Protein AF-A0A380DI91-F1 (afdb_monomer_lite)

Secondary structure (DSSP, 8-state):
--HHHHHHHHHHHH-TT--HHHHHHHHT--HHHHHHHHHHHHHTTSEETTTTEE------------EEEEEEEE-SPPPTT--TTEEEEEEEE-

Organism: Staphylococcus aureus (NCBI:txid1280)

Foldseek 3Di:
DDPLLVLLLVVCVVPLQDDLVNSCVVSVHDSVVSVVSVVVCVVVQQADPDSRPGPPPDPDDDDDDKDKDKDKDDPDDDDPPDPPPIDIDIDIDD

pLDDT: mean 81.18, std 10.45, range [51.69, 94.25]

Sequence (94 aa):
MSDSEKEILKRIKDNPFISQRELAEAIGLSRPSVANIISGLIQKEYVMGKAYVLNEDYPIVCIGAANVDRKFYVHKDLVAETSNPVTSTRSIVA

InterPro domains:
  IPR001387 Cro/C1-type, helix-turn-helix domain [cd00093] (7-40)
  IPR036388 Winged helix-like DNA-binding domain superfamily [G3DSA:1.10.10.10] (1-58)
  IPR036390 Winged helix DNA-binding domain superfamily [SSF46785] (1-55)

Structure (mmCIF, N/CA/C/O backbone):
data_AF-A0A380DI91-F1
#
_entry.id   AF-A0A380DI91-F1
#
loop_
_atom_site.group_PDB
_atom_site.id
_atom_site.type_symbol
_atom_site.label_atom_id
_atom_site.label_alt_id
_atom_site.label_comp_id
_atom_site.label_asym_id
_atom_site.label_entity_id
_atom_site.label_seq_id
_atom_site.pdbx_PDB_ins_code
_atom_site.Cartn_x
_atom_site.Cartn_y
_atom_site.Cartn_z
_atom_site.occupancy
_atom_site.B_iso_or_equiv
_atom_site.auth_seq_id
_atom_site.auth_comp_id
_atom_site.auth_asym_id
_atom_site.auth_atom_id
_atom_site.pdbx_PDB_model_num
ATOM 1 N N . MET A 1 1 ? 3.504 -6.310 8.971 1.00 71.81 1 MET A N 1
ATOM 2 C CA . MET A 1 1 ? 2.248 -5.963 9.667 1.00 71.81 1 MET A CA 1
ATOM 3 C C . MET A 1 1 ? 2.081 -6.862 10.879 1.00 71.81 1 MET A C 1
ATOM 5 O O . MET A 1 1 ? 2.279 -8.064 10.725 1.00 71.81 1 MET A O 1
ATOM 9 N N . SER A 1 2 ? 1.747 -6.300 12.042 1.00 87.56 2 SER A N 1
ATOM 10 C CA . SER A 1 2 ? 1.360 -7.074 13.234 1.00 87.56 2 SER A CA 1
ATOM 11 C C . SER A 1 2 ? -0.005 -7.746 13.043 1.00 87.56 2 SER A C 1
ATOM 13 O O . SER A 1 2 ? -0.750 -7.400 12.125 1.00 87.56 2 SER A O 1
ATOM 15 N N . ASP A 1 3 ? -0.360 -8.699 13.902 1.00 88.38 3 ASP A N 1
ATOM 16 C CA . ASP A 1 3 ? -1.652 -9.384 13.779 1.00 88.38 3 ASP A CA 1
ATOM 17 C C . ASP A 1 3 ? -2.836 -8.450 14.072 1.00 88.38 3 ASP A C 1
ATOM 19 O O . ASP A 1 3 ? -3.845 -8.508 13.373 1.00 88.38 3 ASP A O 1
ATOM 23 N N . SER A 1 4 ? -2.677 -7.487 14.988 1.00 87.12 4 SER A N 1
ATOM 24 C CA . SER A 1 4 ? -3.670 -6.423 15.202 1.00 87.12 4 SER A CA 1
ATOM 25 C C . SER A 1 4 ? -3.824 -5.505 13.984 1.00 87.12 4 SER A C 1
ATOM 27 O O . SER A 1 4 ? -4.941 -5.127 13.645 1.00 87.12 4 SER A O 1
ATOM 29 N N . GLU A 1 5 ? -2.726 -5.161 13.297 1.00 90.12 5 GLU A N 1
ATOM 30 C CA . GLU A 1 5 ? -2.777 -4.377 12.052 1.00 90.12 5 GLU A CA 1
ATOM 31 C C . GLU A 1 5 ? -3.557 -5.120 10.957 1.00 90.12 5 GLU A C 1
ATOM 33 O O . GLU A 1 5 ? -4.364 -4.507 10.258 1.00 90.12 5 GLU A O 1
ATOM 38 N N . LYS A 1 6 ? -3.341 -6.436 10.808 1.00 90.06 6 LYS A N 1
ATOM 39 C CA . LYS A 1 6 ? -4.043 -7.263 9.810 1.00 90.06 6 LYS A CA 1
ATOM 40 C C . LYS A 1 6 ? -5.536 -7.363 10.102 1.00 90.06 6 LYS A C 1
ATOM 42 O O . LYS A 1 6 ? -6.341 -7.236 9.184 1.00 90.06 6 LYS A O 1
ATOM 47 N N . GLU A 1 7 ? -5.897 -7.572 11.364 1.00 90.56 7 GLU A N 1
ATOM 48 C CA . GLU A 1 7 ? -7.293 -7.702 11.783 1.00 90.56 7 GLU A CA 1
ATOM 49 C C . GLU A 1 7 ? -8.062 -6.383 11.611 1.00 90.56 7 GLU A C 1
ATOM 51 O O . GLU A 1 7 ? -9.178 -6.383 11.091 1.00 90.56 7 GLU A O 1
ATOM 56 N N . ILE A 1 8 ? -7.444 -5.244 11.956 1.00 90.12 8 ILE A N 1
ATOM 57 C CA . ILE A 1 8 ? -8.015 -3.911 11.694 1.00 90.12 8 ILE A CA 1
ATOM 58 C C . ILE A 1 8 ? -8.243 -3.717 10.195 1.00 90.12 8 ILE A C 1
ATOM 60 O O . ILE A 1 8 ? -9.334 -3.321 9.789 1.00 90.12 8 ILE A O 1
ATOM 64 N N . LEU A 1 9 ? -7.242 -4.034 9.366 1.00 88.31 9 LEU A N 1
ATOM 65 C CA . LEU A 1 9 ? -7.345 -3.886 7.916 1.00 88.31 9 LEU A CA 1
ATOM 66 C C . LEU A 1 9 ? -8.460 -4.764 7.329 1.00 88.31 9 LEU A C 1
ATOM 68 O O . LEU A 1 9 ? -9.197 -4.313 6.459 1.00 88.31 9 LEU A O 1
ATOM 72 N N . LYS A 1 10 ? -8.609 -6.002 7.815 1.00 89.38 10 LYS A N 1
ATOM 73 C CA . LYS A 1 10 ? -9.669 -6.917 7.378 1.00 89.38 10 LYS A CA 1
ATOM 74 C C . LYS A 1 10 ? -11.059 -6.367 7.699 1.00 89.38 10 LYS A C 1
ATOM 76 O O . LYS A 1 10 ? -11.916 -6.331 6.829 1.00 89.38 10 LYS A O 1
ATOM 81 N N . ARG A 1 11 ? -11.271 -5.868 8.916 1.00 89.31 11 ARG A N 1
ATOM 82 C CA . ARG A 1 11 ? -12.570 -5.305 9.323 1.00 89.31 11 ARG A CA 1
ATOM 83 C C . ARG A 1 11 ? -12.920 -4.025 8.579 1.00 89.31 11 ARG A C 1
ATOM 85 O O . ARG A 1 11 ? -14.079 -3.824 8.240 1.00 89.31 11 ARG A O 1
ATOM 92 N N . ILE A 1 12 ? -11.921 -3.190 8.303 1.00 87.31 12 ILE A N 1
ATOM 93 C CA . ILE A 1 12 ? -12.078 -2.019 7.439 1.00 87.31 12 ILE A CA 1
ATOM 94 C C . ILE A 1 12 ? -12.416 -2.449 5.998 1.00 87.31 12 ILE A C 1
ATOM 96 O O . ILE A 1 12 ? -13.241 -1.802 5.364 1.00 87.31 12 ILE A O 1
ATOM 100 N N . LYS A 1 13 ? -11.839 -3.554 5.494 1.00 83.50 13 LYS A N 1
ATOM 101 C CA . LYS A 1 13 ? -12.192 -4.147 4.183 1.00 83.50 13 LYS A CA 1
ATOM 102 C C . LYS A 1 13 ? -13.632 -4.612 4.122 1.00 83.50 13 LYS A C 1
ATOM 104 O O . LYS A 1 13 ? -14.313 -4.326 3.144 1.00 83.50 13 LYS A O 1
ATOM 109 N N . ASP A 1 14 ? -14.090 -5.276 5.171 1.00 86.06 14 ASP A N 1
ATOM 110 C CA . ASP A 1 14 ? -15.450 -5.798 5.229 1.00 86.06 14 ASP A CA 1
ATOM 111 C C . ASP A 1 14 ? -16.486 -4.675 5.448 1.00 86.06 14 ASP A C 1
ATOM 113 O O . ASP A 1 14 ? -17.608 -4.757 4.950 1.00 86.06 14 ASP A O 1
ATOM 117 N N . ASN A 1 15 ? -16.122 -3.609 6.173 1.00 84.50 15 ASN A N 1
ATOM 118 C CA . ASN A 1 15 ? -16.967 -2.436 6.402 1.00 84.50 15 ASN A CA 1
ATOM 119 C C . ASN A 1 15 ? -16.133 -1.137 6.469 1.00 84.50 15 ASN A C 1
ATOM 121 O O . ASN A 1 15 ? -15.707 -0.737 7.558 1.00 84.50 15 ASN A O 1
ATOM 125 N N . PRO A 1 16 ? -15.965 -0.416 5.343 1.00 81.38 16 PRO A N 1
ATOM 126 C CA . PRO A 1 16 ? -15.204 0.836 5.297 1.00 81.38 16 PRO A CA 1
ATOM 127 C C . PRO A 1 16 ? -15.786 1.967 6.152 1.00 81.38 16 PRO A C 1
ATOM 129 O O . PRO A 1 16 ? -15.104 2.947 6.419 1.00 81.38 16 PRO A O 1
ATOM 132 N N . PHE A 1 17 ? -17.034 1.856 6.610 1.00 82.38 17 PHE A N 1
ATOM 133 C CA . PHE A 1 17 ? -17.678 2.867 7.452 1.00 82.38 17 PHE A CA 1
ATOM 134 C C . PHE A 1 17 ? -17.615 2.533 8.949 1.00 82.38 17 PHE A C 1
ATOM 136 O O . PHE A 1 17 ? -18.196 3.258 9.758 1.00 82.38 17 PHE A O 1
ATOM 143 N N . ILE A 1 18 ? -16.912 1.459 9.335 1.00 87.69 18 ILE A N 1
ATOM 144 C CA . ILE A 1 18 ? -16.768 1.055 10.736 1.00 87.69 18 ILE A CA 1
ATOM 145 C C . ILE A 1 18 ? -16.083 2.148 11.566 1.00 87.69 18 ILE A C 1
ATOM 147 O O . ILE A 1 18 ? -15.065 2.728 11.180 1.00 87.69 18 ILE A O 1
ATOM 151 N N . SER A 1 19 ? -16.624 2.445 12.745 1.00 88.69 19 SER A N 1
ATOM 152 C CA . SER A 1 19 ? -16.031 3.445 13.630 1.00 88.69 19 SER A CA 1
ATOM 153 C C . SER A 1 19 ? -14.799 2.899 14.368 1.00 88.69 19 SER A C 1
ATOM 155 O O . SER A 1 19 ? -14.672 1.706 14.644 1.00 88.69 19 SER A O 1
ATOM 157 N N . GLN A 1 20 ? -13.896 3.790 14.801 1.00 89.12 20 GLN A N 1
ATOM 158 C CA . GLN A 1 20 ? -12.745 3.395 15.638 1.00 89.12 20 GLN A CA 1
ATOM 159 C C . GLN A 1 20 ? -13.171 2.749 16.959 1.00 89.12 20 GLN A C 1
ATOM 161 O O . GLN A 1 20 ? -12.406 1.993 17.551 1.00 89.12 20 GLN A O 1
ATOM 166 N N . ARG A 1 21 ? -14.370 3.090 17.448 1.00 91.00 21 ARG A N 1
ATOM 167 C CA . ARG A 1 21 ? -14.903 2.562 18.701 1.00 91.00 21 ARG A CA 1
ATOM 168 C C . ARG A 1 21 ? -15.371 1.119 18.527 1.00 91.00 21 ARG A C 1
ATOM 170 O O . ARG A 1 21 ? -15.009 0.281 19.338 1.00 91.00 21 ARG A O 1
ATOM 177 N N . GLU A 1 22 ? -16.080 0.827 17.441 1.00 90.19 22 GLU A N 1
ATOM 178 C CA . GLU A 1 22 ? -16.493 -0.539 17.095 1.00 90.19 22 GLU A CA 1
ATOM 179 C C . GLU A 1 22 ? -15.286 -1.433 16.78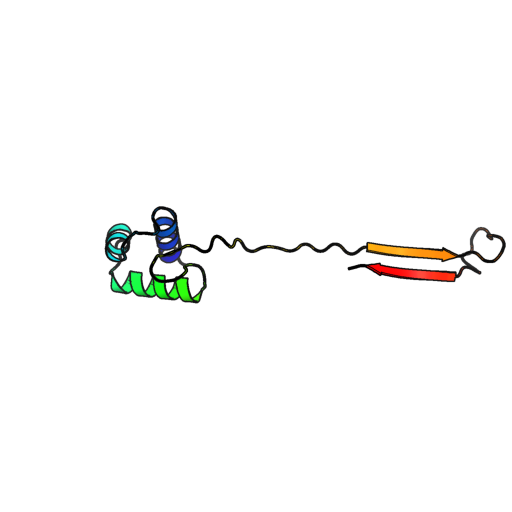7 1.00 90.19 22 GLU A C 1
ATOM 181 O O . GLU A 1 22 ? -15.240 -2.572 17.238 1.00 90.19 22 GLU A O 1
ATOM 186 N N . LEU A 1 23 ? -14.264 -0.910 16.096 1.00 91.25 23 LEU A N 1
ATOM 187 C CA . LEU A 1 23 ? -12.992 -1.622 15.906 1.00 91.25 23 LEU A CA 1
ATOM 188 C C . LEU A 1 23 ? -12.312 -1.945 17.245 1.00 91.25 23 LEU A C 1
ATOM 190 O O . LEU A 1 23 ? -11.849 -3.063 17.454 1.00 91.25 23 LEU A O 1
ATOM 194 N N . ALA A 1 24 ? -12.262 -0.975 18.158 1.00 92.75 24 ALA A N 1
ATOM 195 C CA . ALA A 1 24 ? -11.682 -1.144 19.488 1.00 92.75 24 ALA A CA 1
ATOM 196 C C . ALA A 1 24 ? -12.407 -2.227 20.300 1.00 92.75 24 ALA A C 1
ATOM 198 O O . ALA A 1 24 ? -11.756 -3.130 20.825 1.00 92.75 24 ALA A O 1
ATOM 199 N N . GLU A 1 25 ? -13.741 -2.185 20.329 1.00 93.06 25 GLU A N 1
ATOM 200 C CA . GLU A 1 25 ? -14.579 -3.190 20.994 1.00 93.06 25 GLU A CA 1
ATOM 201 C C . GLU A 1 25 ? -14.385 -4.584 20.379 1.00 93.06 25 GLU A C 1
ATOM 203 O O . GLU A 1 25 ? -14.210 -5.564 21.099 1.00 93.06 25 GLU A O 1
ATOM 208 N N . ALA A 1 26 ? -14.332 -4.672 19.051 1.00 89.25 26 ALA A N 1
ATOM 209 C CA . ALA A 1 26 ? -14.208 -5.936 18.343 1.00 89.25 26 ALA A CA 1
ATOM 210 C C . ALA A 1 26 ? -12.848 -6.635 18.501 1.00 89.25 26 ALA A C 1
ATOM 212 O O . ALA A 1 26 ? -12.775 -7.860 18.408 1.00 89.25 26 ALA A O 1
ATOM 213 N N . ILE A 1 27 ? -11.774 -5.866 18.689 1.00 89.62 27 ILE A N 1
ATOM 214 C CA . ILE A 1 27 ? -10.395 -6.375 18.758 1.00 89.62 27 ILE A CA 1
ATOM 215 C C . ILE A 1 27 ? -9.897 -6.414 20.217 1.00 89.62 27 ILE A C 1
ATOM 217 O O . ILE A 1 27 ? -8.817 -6.928 20.498 1.00 89.62 27 ILE A O 1
ATOM 221 N N . GLY A 1 28 ? -10.680 -5.888 21.166 1.00 91.75 28 GLY A N 1
ATOM 222 C CA . GLY A 1 28 ? -10.308 -5.817 22.581 1.00 91.75 28 GLY A CA 1
ATOM 223 C C . GLY A 1 28 ? -9.194 -4.805 22.863 1.00 91.75 28 GLY A C 1
ATOM 224 O O . GLY A 1 28 ? -8.417 -4.978 23.800 1.00 91.75 28 GLY A O 1
ATOM 225 N N . LEU A 1 29 ? -9.086 -3.755 22.044 1.00 92.69 29 LEU A N 1
ATOM 226 C CA . LEU A 1 29 ? -8.092 -2.690 22.190 1.00 92.69 29 LEU A CA 1
ATOM 227 C C . LEU A 1 29 ? -8.744 -1.394 22.668 1.00 92.69 29 LEU A C 1
ATOM 229 O O . LEU A 1 29 ? -9.942 -1.182 22.525 1.00 92.69 29 LEU A O 1
ATOM 233 N N . SER A 1 30 ? -7.942 -0.477 23.209 1.00 94.25 30 SER A N 1
ATOM 234 C CA . SER A 1 30 ? -8.434 0.868 23.516 1.00 94.25 30 SER A CA 1
ATOM 235 C C . SER A 1 30 ? -8.642 1.680 22.229 1.00 94.25 30 SER A C 1
ATOM 237 O O . SER A 1 30 ? -7.895 1.525 21.257 1.00 94.25 30 SER A O 1
ATOM 239 N N . ARG A 1 31 ? -9.610 2.608 22.222 1.00 92.00 31 A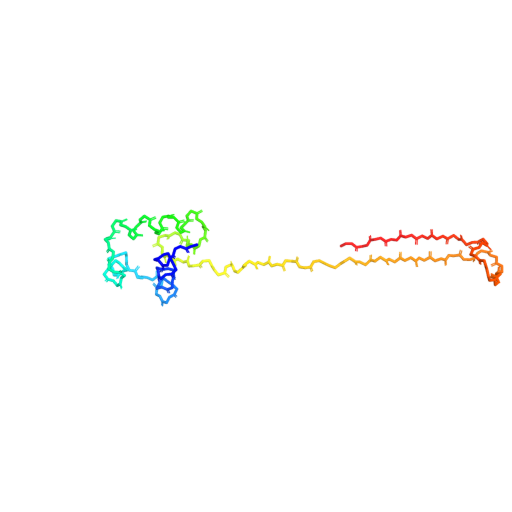RG A N 1
ATOM 240 C CA . ARG A 1 31 ? -9.817 3.529 21.087 1.00 92.00 31 ARG A CA 1
ATOM 241 C C . ARG A 1 31 ? -8.523 4.277 20.692 1.00 92.00 31 ARG A C 1
ATOM 243 O O . ARG A 1 31 ? -8.235 4.317 19.497 1.00 92.00 31 ARG A O 1
ATOM 250 N N . PRO A 1 32 ? -7.718 4.838 21.622 1.00 94.06 32 PRO A N 1
ATOM 251 C CA . PRO A 1 32 ? -6.433 5.454 21.271 1.00 94.06 32 PRO A CA 1
ATOM 252 C C . PRO A 1 32 ? -5.439 4.485 20.619 1.00 94.06 32 PRO A C 1
ATOM 254 O O . PRO A 1 32 ? -4.761 4.861 19.665 1.00 94.06 32 PRO A O 1
ATOM 257 N N . SER A 1 33 ? -5.370 3.232 21.085 1.00 93.19 33 SER A N 1
ATOM 258 C CA . SER A 1 33 ? -4.505 2.205 20.485 1.00 93.19 33 SER A CA 1
ATOM 259 C C . SER A 1 33 ? -4.894 1.930 19.033 1.00 93.19 33 SER A C 1
ATOM 261 O O . SER A 1 33 ? -4.030 1.912 18.160 1.00 93.19 33 SER A O 1
ATOM 263 N N . VAL A 1 34 ? -6.194 1.785 18.759 1.00 93.12 34 VAL A N 1
ATOM 264 C CA . VAL A 1 34 ? -6.714 1.607 17.396 1.00 93.12 34 VAL A CA 1
ATOM 265 C C . VAL A 1 34 ? -6.423 2.830 16.527 1.00 93.12 34 VAL A C 1
ATOM 267 O O . VAL A 1 34 ? -5.971 2.675 15.396 1.00 93.12 34 VAL A O 1
ATOM 270 N N . ALA A 1 35 ? -6.606 4.045 17.052 1.00 90.62 35 ALA A N 1
ATOM 271 C CA . ALA A 1 35 ? -6.294 5.276 16.324 1.00 90.62 35 ALA A CA 1
ATOM 272 C C . ALA A 1 35 ? -4.805 5.370 15.940 1.00 90.62 35 ALA A C 1
ATOM 274 O O . ALA A 1 35 ? -4.490 5.742 14.809 1.00 90.62 35 ALA A O 1
ATOM 275 N N . ASN A 1 36 ? -3.896 4.977 16.840 1.00 92.88 36 ASN A N 1
ATOM 276 C CA . ASN A 1 36 ? -2.463 4.909 16.545 1.00 92.88 36 ASN A CA 1
ATOM 277 C C . ASN A 1 36 ? -2.145 3.877 15.459 1.00 92.88 36 ASN A C 1
ATOM 279 O O . ASN A 1 36 ? -1.371 4.173 14.549 1.00 92.88 36 ASN A O 1
ATOM 283 N N . ILE A 1 37 ? -2.757 2.691 15.520 1.00 91.56 37 ILE A N 1
ATOM 284 C CA . ILE A 1 37 ? -2.555 1.656 14.500 1.00 91.56 37 ILE A CA 1
ATOM 285 C C . ILE A 1 37 ? -3.049 2.141 13.131 1.00 91.56 37 ILE A C 1
ATOM 287 O O . ILE A 1 37 ? -2.323 2.033 12.147 1.00 91.56 37 ILE A O 1
ATOM 291 N N . ILE A 1 38 ? -4.243 2.734 13.070 1.00 89.31 38 ILE A N 1
ATOM 292 C CA . ILE A 1 38 ? -4.803 3.313 11.842 1.00 89.31 38 ILE A CA 1
ATOM 293 C C . ILE A 1 38 ? -3.879 4.398 11.280 1.00 89.31 38 ILE A C 1
ATOM 295 O O . ILE A 1 38 ? -3.608 4.399 10.084 1.00 89.31 38 ILE A O 1
ATOM 299 N N . SER A 1 39 ? -3.353 5.288 12.126 1.00 89.12 39 SER A N 1
ATOM 300 C CA . SER A 1 39 ? -2.392 6.315 11.702 1.00 89.12 39 SER A CA 1
ATOM 301 C C . SER A 1 39 ? -1.147 5.695 11.053 1.00 89.12 39 SER A C 1
ATOM 303 O O . SER A 1 39 ? -0.713 6.132 9.988 1.00 89.12 39 SER A O 1
ATOM 305 N N . GLY A 1 40 ? -0.625 4.610 11.636 1.00 89.81 40 GLY A N 1
ATOM 306 C CA . GLY A 1 40 ? 0.475 3.841 11.054 1.00 89.81 40 GLY A CA 1
ATOM 307 C C . GLY A 1 40 ? 0.116 3.166 9.725 1.00 89.81 40 GLY A C 1
ATOM 308 O O . GLY A 1 40 ? 0.945 3.134 8.820 1.00 89.81 40 GLY A O 1
ATOM 309 N N . LEU A 1 41 ? -1.110 2.654 9.572 1.00 86.62 41 LEU A N 1
ATOM 310 C CA . LEU A 1 41 ? -1.589 2.073 8.310 1.00 86.62 41 LEU A CA 1
ATOM 311 C C . LEU A 1 41 ? -1.752 3.127 7.205 1.00 86.62 41 LEU A C 1
ATOM 313 O O . LEU A 1 41 ? -1.440 2.833 6.055 1.00 86.62 41 LEU A O 1
ATOM 317 N N . ILE A 1 42 ? -2.176 4.347 7.552 1.00 84.62 42 ILE A N 1
ATOM 318 C CA . ILE A 1 42 ? -2.257 5.484 6.621 1.00 84.62 42 ILE A CA 1
ATOM 319 C C . ILE A 1 42 ? -0.856 5.907 6.164 1.00 84.62 42 ILE A C 1
ATOM 321 O O . ILE A 1 42 ? -0.631 6.069 4.971 1.00 84.62 42 ILE A O 1
ATOM 325 N N . GLN A 1 43 ? 0.108 6.039 7.085 1.00 85.50 43 GLN A N 1
ATOM 326 C CA . GLN A 1 43 ? 1.501 6.377 6.736 1.00 85.50 43 GLN A CA 1
ATOM 327 C C . GLN A 1 43 ? 2.155 5.344 5.814 1.00 85.50 43 GLN A C 1
ATOM 329 O O . GLN A 1 43 ? 3.035 5.682 5.031 1.00 85.50 43 GLN A O 1
ATOM 334 N N . LYS A 1 44 ? 1.737 4.083 5.930 1.00 85.62 44 LYS A N 1
ATOM 335 C CA . LYS A 1 44 ? 2.188 2.975 5.087 1.00 85.62 44 LYS A CA 1
ATOM 336 C C . LYS A 1 44 ? 1.352 2.813 3.803 1.00 85.62 44 LYS A C 1
ATOM 338 O O . LYS A 1 44 ? 1.519 1.807 3.126 1.00 85.62 44 LYS A O 1
ATOM 343 N N . GLU A 1 45 ? 0.432 3.738 3.519 1.00 79.19 45 GLU A N 1
ATOM 344 C CA . GLU A 1 45 ? -0.434 3.756 2.327 1.00 79.19 45 GLU A CA 1
ATOM 345 C C . GLU A 1 45 ? -1.409 2.564 2.199 1.00 79.19 45 GLU A C 1
ATOM 347 O O . GLU A 1 45 ? -1.981 2.326 1.138 1.00 79.19 45 GL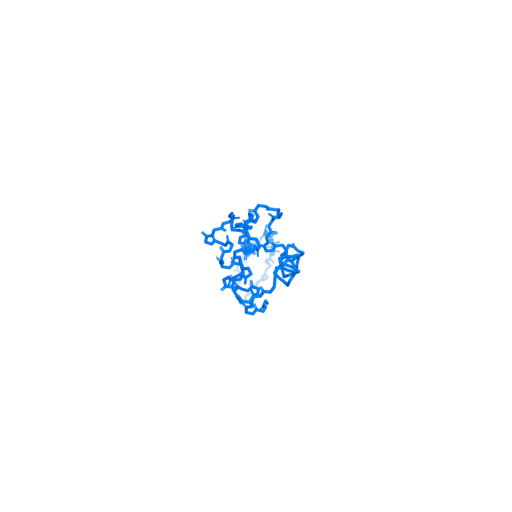U A O 1
ATOM 352 N N . TYR A 1 46 ? -1.677 1.833 3.290 1.00 78.62 46 TYR A N 1
ATOM 353 C CA . TYR A 1 46 ? -2.664 0.739 3.294 1.00 78.62 46 TYR A CA 1
ATOM 354 C C . TYR A 1 46 ? -4.115 1.231 3.429 1.00 78.62 46 TYR A C 1
ATOM 356 O O . TYR A 1 46 ? -5.046 0.477 3.148 1.00 78.62 46 TYR A O 1
ATOM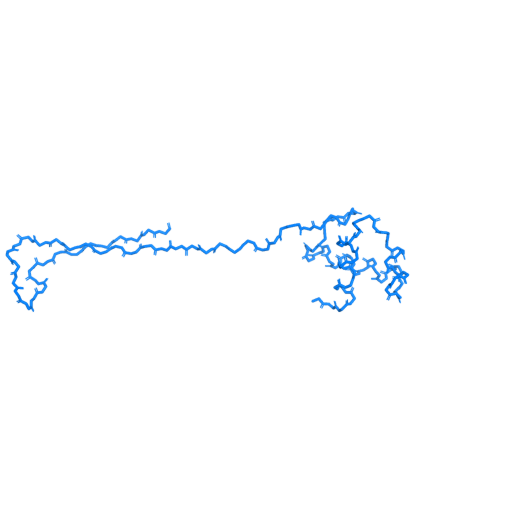 364 N N . VAL A 1 47 ? -4.326 2.464 3.904 1.00 77.62 47 VAL A N 1
ATOM 365 C CA . VAL A 1 47 ? -5.651 3.061 4.145 1.00 77.62 47 VAL A CA 1
ATOM 366 C C . VAL A 1 47 ? -5.642 4.525 3.703 1.00 77.62 47 VAL A C 1
ATOM 368 O O . VAL A 1 47 ? -4.795 5.295 4.156 1.00 77.62 47 VAL A O 1
ATOM 371 N N . MET A 1 48 ? -6.608 4.936 2.877 1.00 67.50 48 MET A N 1
ATOM 372 C CA . MET A 1 48 ? -6.741 6.317 2.406 1.00 67.50 48 MET A CA 1
ATOM 373 C C . MET A 1 48 ? -7.744 7.110 3.257 1.00 67.50 48 MET A C 1
ATOM 375 O O . MET A 1 48 ? -8.963 6.977 3.140 1.00 67.50 48 MET A O 1
ATOM 379 N N . GLY A 1 49 ? -7.220 8.006 4.097 1.00 63.72 49 GLY A N 1
ATOM 380 C CA . GLY A 1 49 ? -7.994 9.072 4.741 1.00 63.72 49 GLY A CA 1
ATOM 381 C C . GLY A 1 49 ? -9.067 8.631 5.754 1.00 63.72 49 GLY A C 1
ATOM 382 O O . GLY A 1 49 ? -9.062 7.525 6.286 1.00 63.72 49 GLY A O 1
ATOM 383 N N . LYS A 1 50 ? -9.984 9.560 6.075 1.00 57.53 50 LYS A N 1
ATOM 384 C CA . LYS A 1 50 ? -10.968 9.445 7.177 1.00 57.53 50 LYS A CA 1
ATOM 385 C C . LYS A 1 50 ? -12.173 8.539 6.892 1.00 57.53 50 LYS A C 1
ATOM 387 O O . LYS A 1 50 ? -12.898 8.222 7.827 1.00 57.53 50 LYS A O 1
ATOM 392 N N . ALA A 1 51 ? -12.391 8.156 5.637 1.00 58.25 51 ALA A N 1
ATOM 393 C CA . ALA A 1 51 ? -13.469 7.249 5.235 1.00 58.25 51 ALA A CA 1
ATOM 394 C C . ALA A 1 51 ? -12.987 5.796 5.078 1.00 58.25 51 ALA A C 1
ATOM 396 O O . ALA A 1 51 ? -13.706 4.979 4.520 1.00 58.25 51 ALA A O 1
ATOM 397 N N . TYR A 1 52 ? -11.753 5.510 5.519 1.00 64.25 52 TYR A N 1
ATOM 398 C CA . TYR A 1 52 ? -11.104 4.208 5.405 1.00 64.25 52 TYR A CA 1
ATOM 399 C C . TYR A 1 52 ? -11.227 3.573 4.014 1.00 64.25 52 TYR A C 1
ATOM 401 O O . TYR A 1 52 ? -11.340 2.355 3.887 1.00 64.25 52 TYR A O 1
ATOM 409 N N . VAL A 1 53 ? -11.211 4.407 2.968 1.00 61.44 53 VAL A N 1
ATOM 410 C CA . VAL A 1 53 ? -11.240 3.930 1.588 1.00 61.44 53 VAL A CA 1
ATOM 411 C C . VAL A 1 53 ? -9.952 3.153 1.395 1.00 61.44 53 VAL A C 1
ATOM 413 O O . VAL A 1 53 ? -8.851 3.672 1.591 1.00 61.44 53 VAL A O 1
ATOM 416 N N . LEU A 1 54 ? -10.089 1.866 1.131 1.00 58.59 54 LEU A N 1
ATOM 417 C CA . LEU A 1 54 ? -8.936 1.010 0.946 1.00 58.59 54 LEU A CA 1
ATOM 418 C C . LEU A 1 54 ? -8.378 1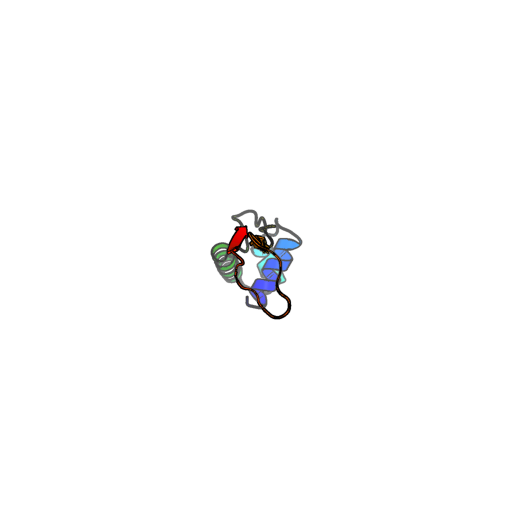.263 -0.433 1.00 58.59 54 LEU A C 1
ATOM 420 O O . LEU A 1 54 ? -9.128 1.450 -1.389 1.00 58.59 54 LEU A O 1
ATOM 424 N N . ASN A 1 55 ? -7.055 1.278 -0.508 1.00 51.69 55 ASN A N 1
ATOM 425 C CA . ASN A 1 55 ? -6.401 1.345 -1.787 1.00 51.69 55 ASN A CA 1
ATOM 426 C C . ASN A 1 55 ? -6.685 0.022 -2.521 1.00 51.69 55 ASN A C 1
ATOM 428 O O . ASN A 1 55 ? -6.227 -1.036 -2.083 1.00 51.69 55 ASN A O 1
ATOM 432 N N . GLU A 1 56 ? -7.500 0.066 -3.576 1.00 58.09 56 GLU A N 1
ATOM 433 C CA . GLU A 1 56 ? -7.643 -1.054 -4.516 1.00 58.09 56 GLU A CA 1
ATOM 434 C C . GLU A 1 56 ? -6.415 -1.187 -5.425 1.00 58.09 56 GLU A C 1
ATOM 436 O O . GLU A 1 56 ? -6.353 -2.120 -6.225 1.00 58.09 56 GLU A O 1
ATOM 441 N N . ASP A 1 57 ? -5.411 -0.313 -5.279 1.00 57.50 57 ASP A N 1
ATOM 442 C CA . ASP A 1 57 ? -4.142 -0.435 -5.983 1.00 57.50 57 ASP A CA 1
ATOM 443 C C . ASP A 1 57 ? -3.359 -1.638 -5.441 1.00 57.50 57 ASP A C 1
ATOM 445 O O . ASP A 1 57 ? -2.487 -1.559 -4.572 1.00 57.50 57 ASP A O 1
ATOM 449 N N . TYR A 1 58 ? -3.692 -2.808 -5.981 1.00 56.47 58 TYR A N 1
ATOM 450 C CA . TYR A 1 58 ? -2.791 -3.943 -6.019 1.00 56.47 58 TYR A CA 1
ATOM 451 C C . TYR A 1 58 ? -1.451 -3.478 -6.609 1.00 56.47 58 TYR A C 1
ATOM 453 O O . TYR A 1 58 ? -1.449 -2.723 -7.583 1.00 56.47 58 TYR A O 1
ATOM 461 N N . PRO A 1 59 ? -0.302 -3.935 -6.081 1.00 62.97 59 PRO A N 1
ATOM 462 C CA . PRO A 1 59 ? 0.981 -3.629 -6.696 1.00 62.97 59 PRO A CA 1
ATOM 463 C C . PRO A 1 59 ? 0.976 -4.131 -8.147 1.00 62.97 59 PRO A C 1
ATOM 465 O O . PRO A 1 59 ? 0.947 -5.337 -8.401 1.00 62.97 59 PRO A O 1
ATOM 468 N N . ILE A 1 60 ? 0.981 -3.200 -9.102 1.00 68.44 60 ILE A N 1
ATOM 469 C CA . ILE A 1 60 ? 1.096 -3.512 -10.525 1.00 68.44 60 ILE A CA 1
ATOM 470 C C . ILE A 1 60 ? 2.552 -3.892 -10.783 1.00 68.44 60 ILE A C 1
ATOM 472 O O . ILE A 1 60 ? 3.459 -3.067 -10.674 1.00 68.44 60 ILE A O 1
ATOM 476 N N . VAL A 1 61 ? 2.785 -5.156 -11.126 1.00 75.69 61 VAL A N 1
ATOM 477 C CA . VAL A 1 61 ? 4.096 -5.631 -11.574 1.00 75.69 61 VAL A CA 1
ATOM 478 C C . VAL A 1 61 ? 4.140 -5.535 -13.095 1.00 75.69 61 VAL A C 1
ATOM 480 O O . VAL A 1 61 ? 3.537 -6.348 -13.793 1.00 75.69 61 VAL A O 1
ATOM 483 N N . CYS A 1 62 ? 4.868 -4.550 -13.622 1.00 74.62 62 CYS A N 1
ATOM 484 C CA . CYS A 1 62 ? 5.196 -4.509 -15.045 1.00 74.62 62 CYS A CA 1
ATOM 485 C C . CYS A 1 62 ? 6.295 -5.533 -15.353 1.00 74.62 62 CYS A C 1
ATOM 487 O O . CYS A 1 62 ? 7.431 -5.389 -14.903 1.00 74.62 62 CYS A O 1
ATOM 489 N N . ILE A 1 63 ? 5.966 -6.544 -16.156 1.00 77.94 63 ILE A N 1
ATOM 490 C CA . ILE A 1 63 ? 6.943 -7.458 -16.754 1.00 77.94 63 ILE A CA 1
ATOM 491 C C . ILE A 1 63 ? 7.195 -6.972 -18.184 1.00 77.94 63 ILE A C 1
ATOM 493 O O . ILE A 1 63 ? 6.367 -7.178 -19.068 1.00 77.94 63 ILE A O 1
ATOM 497 N N . GLY A 1 64 ? 8.318 -6.287 -18.401 1.00 77.69 64 GLY A N 1
ATOM 498 C CA . GLY A 1 64 ? 8.773 -5.913 -19.741 1.00 77.69 64 GLY A CA 1
ATOM 499 C C . GLY A 1 64 ? 9.441 -7.092 -20.454 1.00 77.69 64 GLY A C 1
ATOM 500 O O . GLY A 1 64 ? 10.106 -7.908 -19.815 1.00 77.69 64 GLY A O 1
ATOM 501 N N . ALA A 1 65 ? 9.290 -7.172 -21.776 1.00 77.12 65 ALA A N 1
ATOM 502 C CA . ALA A 1 65 ? 9.993 -8.131 -22.623 1.00 77.12 65 ALA A CA 1
ATOM 503 C C . ALA A 1 65 ? 10.842 -7.365 -23.642 1.00 77.12 65 ALA A C 1
ATOM 505 O O . ALA A 1 65 ? 10.329 -6.489 -24.329 1.00 77.12 65 ALA A O 1
ATOM 506 N N . ALA A 1 66 ? 12.125 -7.708 -23.749 1.00 80.94 66 ALA A N 1
ATOM 507 C CA . ALA A 1 66 ? 13.021 -7.142 -24.752 1.00 80.94 66 ALA A CA 1
ATOM 508 C C . ALA A 1 66 ? 13.299 -8.176 -25.849 1.00 80.94 66 ALA A C 1
ATOM 510 O O . ALA A 1 66 ? 13.555 -9.343 -25.545 1.00 80.94 66 ALA A O 1
ATOM 511 N N . ASN A 1 67 ? 13.293 -7.745 -27.112 1.00 81.44 67 ASN A N 1
ATOM 512 C CA . ASN A 1 67 ? 13.687 -8.588 -28.242 1.00 81.44 67 ASN A CA 1
ATOM 513 C C . ASN A 1 67 ? 15.080 -8.193 -28.754 1.00 81.44 67 ASN A C 1
ATOM 515 O O . ASN A 1 67 ? 15.386 -7.006 -28.910 1.00 81.44 67 ASN A O 1
ATOM 519 N N . VAL A 1 68 ? 15.925 -9.193 -29.029 1.00 81.56 68 VAL A N 1
ATOM 520 C CA . VAL A 1 68 ? 17.270 -9.001 -29.593 1.00 81.56 68 VAL A CA 1
ATOM 521 C C . VAL A 1 68 ? 17.342 -9.668 -30.958 1.00 81.56 68 VAL A C 1
ATOM 523 O O . VAL A 1 68 ? 17.457 -10.888 -31.056 1.00 81.56 68 VAL A O 1
ATOM 526 N N . ASP A 1 69 ? 17.368 -8.856 -32.012 1.00 83.00 69 ASP A N 1
ATOM 527 C CA . ASP A 1 69 ? 17.503 -9.343 -33.381 1.00 83.00 69 ASP A CA 1
ATOM 528 C C . ASP A 1 69 ? 18.955 -9.223 -33.853 1.00 83.00 69 ASP A C 1
ATOM 530 O O . ASP A 1 69 ? 19.592 -8.165 -33.751 1.00 83.00 69 ASP A O 1
ATOM 534 N N . ARG A 1 70 ? 19.484 -10.314 -34.416 1.00 84.44 70 ARG A N 1
ATOM 535 C CA . ARG A 1 70 ? 20.779 -10.327 -35.104 1.00 84.44 70 ARG A CA 1
ATOM 536 C C . ARG A 1 70 ? 20.569 -10.684 -36.569 1.00 84.44 70 ARG A C 1
ATOM 538 O O . ARG A 1 70 ? 20.082 -11.766 -36.879 1.00 84.44 70 ARG A O 1
ATOM 545 N N . LYS A 1 71 ? 20.970 -9.783 -37.464 1.00 86.19 71 LYS A N 1
ATOM 546 C CA . LYS A 1 71 ? 20.923 -9.994 -38.917 1.00 86.19 71 LYS A CA 1
ATOM 547 C C . LYS A 1 71 ? 22.339 -10.118 -39.462 1.00 86.19 71 LYS A C 1
ATOM 549 O O . LYS A 1 71 ? 23.226 -9.368 -39.050 1.00 86.19 71 LYS A O 1
ATOM 554 N N . PHE A 1 72 ? 22.531 -11.053 -40.384 1.00 84.31 72 PHE A N 1
ATOM 555 C CA . PHE A 1 72 ? 23.794 -11.287 -41.071 1.00 84.31 72 PHE A CA 1
ATOM 556 C C . PHE A 1 72 ? 23.611 -11.024 -42.560 1.00 84.31 72 PHE A C 1
ATOM 558 O O . PHE A 1 72 ? 22.687 -11.554 -43.174 1.00 84.31 72 PHE A O 1
ATOM 565 N N . TYR A 1 73 ? 24.496 -10.212 -43.124 1.00 84.19 73 TYR A N 1
ATOM 566 C CA . TYR A 1 73 ? 24.530 -9.901 -44.545 1.00 84.19 73 TYR A CA 1
ATOM 567 C C . TYR A 1 73 ? 25.774 -10.530 -45.160 1.00 84.19 73 TYR A C 1
ATOM 569 O O . TYR A 1 73 ? 26.897 -10.325 -44.691 1.00 84.19 73 TYR A O 1
ATOM 577 N N . VAL A 1 74 ? 25.545 -11.322 -46.202 1.00 82.81 74 VAL A N 1
ATOM 578 C CA . VAL A 1 74 ? 26.575 -12.032 -46.951 1.00 82.81 74 VAL A CA 1
ATOM 579 C C . VAL A 1 74 ? 26.769 -11.288 -48.271 1.00 82.81 74 VAL A C 1
ATOM 581 O O . VAL A 1 74 ? 25.828 -11.145 -49.046 1.00 82.81 74 VAL A O 1
ATOM 584 N N . HIS A 1 75 ? 27.975 -10.769 -48.504 1.00 80.25 75 HIS A N 1
ATOM 585 C CA . HIS A 1 75 ? 28.281 -9.938 -49.679 1.00 80.25 75 HIS A CA 1
ATOM 586 C C . HIS A 1 75 ? 29.047 -10.690 -50.784 1.00 80.25 75 HIS A C 1
ATOM 588 O O . HIS A 1 75 ? 29.332 -10.114 -51.831 1.00 80.25 75 HIS A O 1
ATOM 594 N N . LYS A 1 76 ? 29.412 -11.956 -50.542 1.00 81.94 76 LYS A N 1
ATOM 595 C CA . LYS A 1 76 ? 30.140 -12.860 -51.452 1.00 81.94 76 LYS A CA 1
ATOM 596 C C . LYS A 1 76 ? 29.593 -14.281 -51.307 1.00 81.94 76 LYS A C 1
ATOM 598 O O . LYS A 1 76 ? 28.780 -14.509 -50.423 1.00 81.94 76 LYS A O 1
ATOM 603 N N . ASP A 1 77 ? 30.043 -15.232 -52.117 1.00 83.69 77 ASP A N 1
ATOM 604 C CA . ASP A 1 77 ? 29.603 -16.624 -51.978 1.00 83.69 77 ASP A CA 1
ATOM 605 C C . ASP A 1 77 ? 29.817 -17.160 -50.555 1.00 83.69 77 ASP A C 1
ATOM 607 O O . ASP A 1 77 ? 30.840 -16.901 -49.912 1.00 83.69 77 ASP A O 1
ATOM 611 N N . LEU A 1 78 ? 28.820 -17.894 -50.058 1.00 81.56 78 LEU A N 1
ATOM 612 C CA . LEU A 1 78 ? 28.869 -18.510 -48.740 1.00 81.56 78 LEU A CA 1
ATOM 613 C C . LEU A 1 78 ? 29.873 -19.667 -48.772 1.00 81.56 78 LEU A C 1
ATOM 615 O O . LEU A 1 78 ? 29.670 -20.655 -49.477 1.00 81.56 78 LEU A O 1
ATOM 619 N N . VAL A 1 79 ? 30.944 -19.555 -47.990 1.00 84.00 79 VAL A N 1
ATOM 620 C CA . VAL A 1 79 ? 31.941 -20.618 -47.847 1.00 84.00 79 VAL A CA 1
ATOM 621 C C . VAL A 1 79 ? 31.571 -21.466 -46.635 1.00 84.00 79 VAL A C 1
ATOM 623 O O . VAL A 1 79 ? 31.389 -20.942 -45.534 1.00 84.00 79 VAL A O 1
ATOM 626 N N . ALA A 1 80 ? 31.435 -22.777 -46.837 1.00 82.44 80 ALA A N 1
ATOM 627 C CA . ALA A 1 80 ? 31.190 -23.707 -45.741 1.00 82.44 80 ALA A CA 1
ATOM 628 C C . ALA A 1 80 ? 32.309 -23.600 -44.687 1.00 82.44 80 ALA A C 1
ATOM 630 O O . ALA A 1 80 ? 33.455 -23.307 -45.016 1.00 82.44 80 ALA A O 1
ATOM 631 N N . GLU A 1 81 ? 31.963 -23.830 -43.419 1.00 86.12 81 GLU A N 1
ATOM 632 C CA . GLU A 1 81 ? 32.905 -23.846 -42.285 1.00 86.12 81 GLU A CA 1
ATOM 633 C C . GLU A 1 81 ? 33.500 -22.480 -41.878 1.00 86.12 81 GLU A C 1
ATOM 635 O O . GLU A 1 81 ? 34.290 -22.419 -40.936 1.00 86.12 81 GLU A O 1
ATOM 640 N N . THR A 1 82 ? 33.092 -21.361 -42.495 1.00 79.62 82 THR A N 1
ATOM 641 C CA . THR A 1 82 ? 33.545 -20.019 -42.086 1.00 79.62 82 THR A CA 1
ATOM 642 C C . THR A 1 82 ? 32.446 -18.957 -42.128 1.00 79.62 82 THR A C 1
ATOM 644 O O . THR A 1 82 ? 31.585 -18.939 -43.001 1.00 79.62 82 THR A O 1
ATOM 647 N N . SER A 1 83 ? 32.484 -18.024 -41.171 1.00 70.44 83 SER A N 1
ATOM 648 C CA . SER A 1 83 ? 31.598 -16.852 -41.113 1.00 70.44 83 SER A CA 1
ATOM 649 C C . SER A 1 83 ? 32.210 -15.605 -41.768 1.00 70.44 83 SER A C 1
ATOM 651 O O . SER A 1 83 ? 31.757 -14.489 -41.525 1.00 70.44 83 SER A O 1
ATOM 653 N N . ASN A 1 84 ? 33.277 -15.760 -42.552 1.00 75.62 84 ASN A N 1
ATOM 654 C CA . ASN A 1 84 ? 33.960 -14.678 -43.260 1.00 75.62 84 ASN A CA 1
ATOM 655 C C . ASN A 1 84 ? 33.722 -14.815 -44.779 1.00 75.62 84 ASN A C 1
ATOM 657 O O . ASN A 1 84 ? 33.892 -15.924 -45.284 1.00 75.62 84 ASN A O 1
ATOM 661 N N . PRO A 1 85 ? 33.393 -13.739 -45.530 1.00 75.81 85 PRO A N 1
ATOM 662 C CA . PRO A 1 85 ? 33.199 -12.345 -45.117 1.00 75.81 85 PRO A CA 1
ATOM 663 C C . PRO A 1 85 ? 31.721 -11.987 -44.930 1.00 75.81 85 PRO A C 1
ATOM 665 O O . PRO A 1 85 ? 31.029 -11.611 -45.878 1.00 75.81 85 PRO A O 1
ATOM 668 N N . VAL A 1 86 ? 31.245 -12.072 -43.686 1.00 81.94 86 VAL A N 1
ATOM 669 C CA . VAL A 1 86 ? 29.877 -11.704 -43.298 1.00 81.94 86 VAL A CA 1
ATOM 670 C C . VAL A 1 86 ? 29.898 -10.453 -42.423 1.00 81.94 86 VAL A C 1
ATOM 672 O O . VAL A 1 86 ? 30.732 -10.317 -41.529 1.00 81.94 86 VAL A O 1
ATOM 675 N N . THR A 1 87 ? 28.954 -9.540 -42.648 1.00 81.88 87 THR A N 1
ATOM 676 C CA . THR A 1 87 ? 28.719 -8.376 -41.781 1.00 81.88 87 THR A CA 1
ATOM 677 C C . THR A 1 87 ? 27.502 -8.633 -40.892 1.00 81.88 87 THR A C 1
ATOM 679 O O . THR A 1 87 ? 26.457 -9.060 -41.382 1.00 81.88 87 THR A O 1
ATOM 682 N N . SER A 1 88 ? 27.612 -8.381 -39.582 1.00 83.81 88 SER A N 1
ATOM 683 C CA . SER A 1 88 ? 26.501 -8.558 -38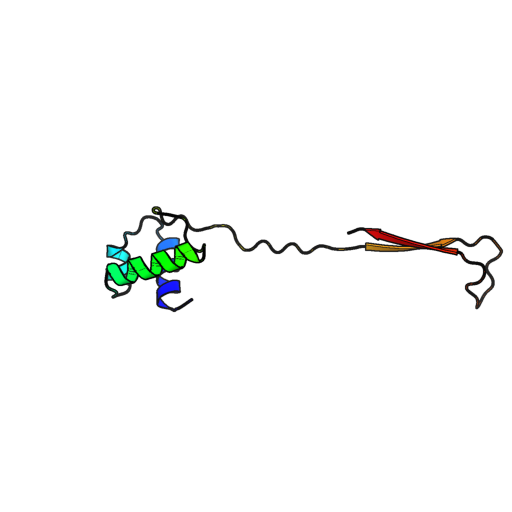.632 1.00 83.81 88 SER A CA 1
ATOM 684 C C . SER A 1 88 ? 26.007 -7.228 -38.072 1.00 83.81 88 SER A C 1
ATOM 686 O O . SER A 1 88 ? 26.817 -6.407 -37.640 1.00 83.81 88 SER A O 1
ATOM 688 N N . THR A 1 89 ? 24.691 -7.058 -37.977 1.00 81.56 89 THR A N 1
ATOM 689 C CA . THR A 1 89 ? 24.054 -5.921 -37.296 1.00 81.56 89 THR A CA 1
ATOM 690 C C . THR A 1 89 ? 23.182 -6.428 -36.149 1.00 81.56 89 THR A C 1
ATOM 692 O O . THR A 1 89 ? 22.531 -7.470 -36.270 1.00 81.56 89 THR A O 1
ATOM 695 N N . ARG A 1 90 ? 23.169 -5.696 -35.028 1.00 81.06 90 ARG A N 1
ATOM 696 C CA . ARG A 1 90 ? 22.362 -6.000 -33.838 1.00 81.06 90 ARG A CA 1
ATOM 697 C C . ARG A 1 90 ? 21.429 -4.835 -33.527 1.00 81.06 90 ARG A C 1
ATOM 699 O O . ARG A 1 90 ? 21.903 -3.708 -33.416 1.00 81.06 90 ARG A O 1
ATOM 706 N N . SER A 1 91 ? 20.151 -5.126 -33.315 1.00 78.38 91 SER A N 1
ATOM 707 C CA . SER A 1 91 ? 19.162 -4.181 -32.786 1.00 78.38 91 SER A CA 1
ATOM 708 C C . SER A 1 91 ? 18.558 -4.723 -31.496 1.00 78.38 91 SER A C 1
ATOM 710 O O . SER A 1 91 ? 18.332 -5.925 -31.365 1.00 78.38 91 SER A O 1
ATOM 712 N N . ILE A 1 92 ? 18.332 -3.829 -30.536 1.00 74.88 92 ILE A N 1
ATOM 713 C CA . ILE A 1 92 ? 17.689 -4.133 -29.257 1.00 74.88 92 ILE A CA 1
ATOM 714 C C . ILE A 1 92 ? 16.448 -3.251 -29.189 1.00 74.88 92 ILE A C 1
ATOM 716 O O . ILE A 1 92 ? 16.563 -2.038 -29.365 1.00 74.88 92 ILE A O 1
ATOM 720 N N . VAL A 1 93 ? 15.289 -3.866 -28.967 1.00 64.88 93 VAL A N 1
ATOM 721 C CA . VAL A 1 93 ? 14.021 -3.164 -28.742 1.00 64.88 93 VAL A CA 1
ATOM 722 C C . VAL A 1 93 ? 13.561 -3.505 -27.328 1.00 64.88 93 VAL A C 1
ATOM 724 O O . VAL A 1 93 ? 13.510 -4.686 -26.975 1.00 64.88 93 VAL A O 1
ATOM 727 N N . ALA A 1 94 ? 13.314 -2.467 -26.529 1.00 60.34 94 ALA A N 1
ATOM 728 C CA . ALA A 1 94 ? 12.860 -2.535 -25.141 1.00 60.34 94 ALA A CA 1
ATOM 729 C C . ALA A 1 94 ? 11.422 -2.022 -25.027 1.00 60.34 94 ALA A C 1
ATOM 731 O O . ALA A 1 94 ? 11.057 -1.156 -25.858 1.00 60.34 94 ALA A O 1
#

Radius of gyration: 29.55 Å; chains: 1; bounding box: 52×33×76 Å